Protein AF-A0A831TPP4-F1 (afdb_monomer)

Radius of gyration: 14.37 Å; Cα contacts (8 Å, |Δi|>4): 292; chains: 1; bounding box: 35×34×33 Å

Mean predicted aligned error: 4.49 Å

Secondary structure (DSSP, 8-state):
-THHHH-EEEESHHHH-S--SEEEEEEE-TTSEEEEEEEESS-EEEEEEEEEE-TT-EEEEEEEEEEESSS--EE---EEEEEEEEEEEEE-TTS-EEEEEEESS-SBTTB-EEEEEES---TTHHHHHHHHTT-

Nearest PDB structures (foldseek):
  7wb4-assembly1_e  TM=3.065E-01  e=1.043E+00  Xenopus laevis
  7wb4-assembly1_E  TM=3.999E-01  e=2.190E+00  Xenopus laevis
  7fik-assembly1_e  TM=3.510E-01  e=2.190E+00  Xenopus laevis
  7fik-assembly1_E  TM=3.501E-01  e=6.666E+00  Xenopus laevis

Structure (mmCIF, N/CA/C/O backbone):
data_AF-A0A831TPP4-F1
#
_entry.id   AF-A0A831TPP4-F1
#
loop_
_atom_site.group_PDB
_atom_site.id
_atom_site.type_symbol
_atom_site.label_atom_id
_atom_site.label_alt_id
_atom_site.label_comp_id
_atom_site.label_asym_id
_atom_site.label_entity_id
_atom_site.label_seq_id
_atom_site.pdbx_PDB_ins_code
_atom_site.Cartn_x
_atom_site.Cartn_y
_atom_site.Cartn_z
_atom_site.occupancy
_atom_site.B_iso_or_equiv
_atom_site.auth_seq_id
_atom_site.auth_comp_id
_atom_site.auth_asym_id
_atom_site.auth_atom_id
_atom_site.pdbx_PDB_model_num
ATOM 1 N N . MET A 1 1 ? -17.725 2.042 6.522 1.00 57.47 1 MET A N 1
ATOM 2 C CA . MET A 1 1 ? -16.907 0.817 6.397 1.00 57.47 1 MET A CA 1
ATOM 3 C C . MET A 1 1 ? -15.482 1.235 6.093 1.00 57.47 1 MET A C 1
ATOM 5 O O . MET A 1 1 ? -15.310 2.136 5.280 1.00 57.47 1 MET A O 1
ATOM 9 N N . ILE A 1 2 ? -14.492 0.663 6.780 1.00 64.88 2 ILE A N 1
ATOM 10 C CA . ILE A 1 2 ? -13.085 1.080 6.672 1.00 64.88 2 ILE A CA 1
ATOM 11 C C . ILE A 1 2 ? -12.491 0.825 5.275 1.00 64.88 2 ILE A C 1
ATOM 13 O O . ILE A 1 2 ? -11.588 1.551 4.881 1.00 64.88 2 ILE A O 1
ATOM 17 N N . ASN A 1 3 ? -13.083 -0.082 4.481 1.00 62.31 3 ASN A N 1
ATOM 18 C CA . ASN A 1 3 ? -12.716 -0.317 3.075 1.00 62.31 3 ASN A CA 1
ATOM 19 C C . ASN A 1 3 ? -12.633 0.975 2.253 1.00 62.31 3 ASN A C 1
ATOM 21 O O . ASN A 1 3 ? -11.605 1.240 1.640 1.00 62.31 3 ASN A O 1
ATOM 25 N N . ASN A 1 4 ? -13.655 1.835 2.320 1.00 68.81 4 ASN A N 1
ATOM 26 C CA . ASN A 1 4 ? -13.666 3.093 1.560 1.00 68.81 4 ASN A CA 1
ATOM 27 C C . ASN A 1 4 ? -12.608 4.092 2.054 1.00 68.81 4 ASN A C 1
ATOM 29 O O . ASN A 1 4 ? -12.282 5.042 1.353 1.00 68.81 4 ASN A O 1
ATOM 33 N N . LYS A 1 5 ? -12.103 3.903 3.279 1.00 83.94 5 LYS A N 1
ATOM 34 C CA . LYS A 1 5 ? -11.027 4.712 3.852 1.00 83.94 5 LYS A CA 1
ATOM 35 C C . LYS A 1 5 ? -9.648 4.126 3.594 1.00 83.94 5 LYS A C 1
ATOM 37 O O . LYS A 1 5 ? -8.687 4.807 3.915 1.00 83.94 5 LYS A O 1
ATOM 42 N N . LEU A 1 6 ? -9.518 2.908 3.074 1.00 91.06 6 LEU A N 1
ATOM 43 C CA . LEU A 1 6 ? -8.209 2.334 2.763 1.00 91.06 6 LEU A CA 1
ATOM 44 C C . LEU A 1 6 ? -7.773 2.661 1.333 1.00 91.06 6 LEU A C 1
ATOM 46 O O . LEU A 1 6 ? -6.582 2.814 1.088 1.00 91.06 6 LEU A O 1
ATOM 50 N N . LYS A 1 7 ? -8.723 2.845 0.409 1.00 94.62 7 LYS A N 1
ATOM 51 C CA . LYS A 1 7 ? -8.439 3.283 -0.960 1.00 94.62 7 LYS A CA 1
ATOM 52 C C . LYS A 1 7 ? -7.591 4.559 -0.982 1.00 94.62 7 LYS A C 1
ATOM 54 O O . LYS A 1 7 ? -7.907 5.541 -0.298 1.00 94.62 7 LYS A O 1
ATOM 59 N N . GLY A 1 8 ? -6.546 4.538 -1.800 1.00 95.75 8 GLY A N 1
ATOM 60 C CA . GLY A 1 8 ? -5.666 5.677 -2.016 1.00 95.75 8 GLY A CA 1
ATOM 61 C C . GLY A 1 8 ? -4.216 5.273 -2.243 1.00 95.75 8 GLY A C 1
ATOM 62 O O . GLY A 1 8 ? -3.875 4.088 -2.236 1.00 95.75 8 GLY A O 1
ATOM 63 N N . ILE A 1 9 ? -3.384 6.293 -2.432 1.00 95.88 9 ILE A N 1
ATOM 64 C CA . ILE A 1 9 ? -1.926 6.211 -2.402 1.00 95.88 9 ILE A CA 1
ATOM 65 C C . ILE A 1 9 ? -1.476 6.658 -1.015 1.00 95.88 9 ILE A C 1
ATOM 67 O O . ILE A 1 9 ? -1.811 7.760 -0.569 1.00 95.88 9 ILE A O 1
ATOM 71 N N . TRP A 1 10 ? -0.730 5.792 -0.343 1.00 95.00 10 TRP A N 1
ATOM 72 C CA . TRP A 1 10 ? -0.176 6.032 0.979 1.00 95.00 10 TRP A CA 1
ATOM 73 C C . TRP A 1 10 ? 1.342 6.078 0.893 1.00 95.00 10 TRP A C 1
ATOM 75 O O . TRP A 1 10 ? 1.961 5.116 0.447 1.00 95.00 10 TRP A O 1
ATOM 85 N N . SER A 1 11 ? 1.932 7.181 1.329 1.00 92.19 11 SER A N 1
ATOM 86 C CA . SER A 1 11 ? 3.346 7.483 1.153 1.00 92.19 11 SER A CA 1
ATOM 87 C C . SER A 1 11 ? 4.060 7.623 2.491 1.00 92.19 11 SER A C 1
ATOM 89 O O . SER A 1 11 ? 3.545 8.212 3.449 1.00 92.19 11 SER A O 1
ATOM 91 N N . VAL A 1 12 ? 5.273 7.082 2.555 1.00 88.94 12 VAL A N 1
ATOM 92 C CA . VAL A 1 12 ? 6.191 7.302 3.678 1.00 88.94 12 VAL A CA 1
ATOM 93 C C . VAL A 1 12 ? 6.741 8.726 3.665 1.00 88.94 12 VAL A C 1
ATOM 95 O O . VAL A 1 12 ? 6.872 9.340 4.725 1.00 88.94 12 VAL A O 1
ATOM 98 N N . ASP A 1 13 ? 6.972 9.310 2.491 1.00 86.25 13 ASP A N 1
ATOM 99 C CA . ASP A 1 13 ? 7.511 10.668 2.379 1.00 86.25 13 ASP A CA 1
ATOM 100 C C . ASP A 1 13 ? 6.535 11.726 2.882 1.00 86.25 13 ASP A C 1
ATOM 102 O O . ASP A 1 13 ? 6.951 12.702 3.508 1.00 86.25 13 ASP A O 1
ATOM 106 N N . CYS A 1 14 ? 5.226 11.507 2.715 1.00 83.62 14 CYS A N 1
ATOM 107 C CA . CYS A 1 14 ? 4.209 12.367 3.326 1.00 83.62 14 CYS A CA 1
ATOM 108 C C . CYS A 1 14 ? 4.355 12.440 4.858 1.00 83.62 14 CYS A C 1
ATOM 110 O O . CYS A 1 14 ? 4.014 13.454 5.470 1.00 83.62 14 CYS A O 1
ATOM 112 N N . MET A 1 15 ? 4.894 11.394 5.494 1.00 80.62 15 MET A N 1
ATOM 113 C CA . MET A 1 15 ? 5.128 11.381 6.937 1.00 80.62 15 MET A CA 1
ATOM 114 C C . MET A 1 15 ? 6.389 12.152 7.322 1.00 80.62 15 MET A C 1
ATOM 116 O O . MET A 1 15 ? 6.348 12.940 8.271 1.00 80.62 15 MET A O 1
ATOM 120 N N . TYR A 1 16 ? 7.507 11.916 6.631 1.00 75.25 16 TYR A N 1
ATOM 121 C CA . TYR A 1 16 ? 8.846 12.309 7.095 1.00 75.25 16 TYR A CA 1
ATOM 122 C C . TYR A 1 16 ? 9.490 13.461 6.309 1.00 75.25 16 TYR A C 1
ATOM 124 O O . TYR A 1 16 ? 10.500 14.006 6.757 1.00 75.25 16 TYR A O 1
ATOM 132 N N . GLY A 1 17 ? 8.863 13.904 5.217 1.00 65.12 17 GLY A N 1
ATOM 133 C CA . GLY A 1 17 ? 9.396 14.920 4.314 1.00 65.12 17 GLY A CA 1
ATOM 134 C C . GLY A 1 17 ? 10.464 14.369 3.356 1.00 65.12 17 GLY A C 1
ATOM 135 O O . GLY A 1 17 ? 10.960 13.259 3.546 1.00 65.12 17 GLY A O 1
ATOM 136 N N . PRO A 1 18 ? 10.840 15.144 2.321 1.00 60.41 18 PRO A N 1
ATOM 137 C CA . PRO A 1 18 ? 11.821 14.719 1.325 1.00 60.41 18 PRO A CA 1
ATOM 138 C C . PRO A 1 18 ? 13.194 14.494 1.971 1.00 60.41 18 PRO A C 1
ATOM 140 O O . PRO A 1 18 ? 13.724 15.381 2.645 1.00 60.41 18 PRO A O 1
ATOM 143 N N . GLY A 1 19 ? 13.784 13.318 1.750 1.00 55.41 19 GLY A N 1
ATOM 144 C CA . GLY A 1 19 ? 15.095 12.964 2.308 1.00 55.41 19 GLY A CA 1
ATOM 145 C C . GLY A 1 19 ? 15.307 11.480 2.610 1.00 55.41 19 GLY A C 1
ATOM 146 O O . GLY A 1 19 ? 16.421 11.106 2.987 1.00 55.41 19 GLY A O 1
ATOM 147 N N . ALA A 1 20 ? 14.287 10.633 2.443 1.00 55.16 20 ALA A N 1
ATOM 148 C CA . ALA A 1 20 ? 14.463 9.188 2.452 1.00 55.16 20 ALA A CA 1
ATOM 149 C C . ALA A 1 20 ? 15.275 8.741 1.219 1.00 55.16 20 ALA A C 1
ATOM 151 O O . ALA A 1 20 ? 15.235 9.357 0.157 1.00 55.16 20 ALA A O 1
ATOM 152 N N . GLN A 1 21 ? 16.079 7.683 1.363 1.00 59.81 21 GLN A N 1
ATOM 153 C CA . GLN A 1 21 ? 16.862 7.118 0.249 1.00 59.81 21 GLN A CA 1
ATOM 154 C C . GLN A 1 21 ? 15.994 6.347 -0.761 1.00 59.81 21 GLN A C 1
ATOM 156 O O . GLN A 1 21 ? 16.505 5.876 -1.781 1.00 59.81 21 GLN A O 1
ATOM 161 N N . SER A 1 22 ? 14.713 6.184 -0.445 1.00 65.38 22 SER A N 1
ATOM 162 C CA . SER A 1 22 ? 13.743 5.399 -1.181 1.00 65.38 22 SER A CA 1
ATOM 163 C C . SER A 1 22 ? 12.355 5.982 -0.919 1.00 65.38 22 SER A C 1
ATOM 165 O O . SER A 1 22 ? 12.064 6.335 0.222 1.00 65.38 22 SER A O 1
ATOM 167 N N . ASP A 1 23 ? 11.545 6.083 -1.968 1.00 82.69 23 ASP A N 1
ATOM 168 C CA . ASP A 1 23 ? 10.141 6.465 -1.885 1.00 82.69 23 ASP A CA 1
ATOM 169 C C . ASP A 1 23 ? 9.336 5.157 -1.815 1.00 82.69 23 ASP A C 1
ATOM 171 O O . ASP A 1 23 ? 9.263 4.392 -2.790 1.00 82.69 23 ASP A O 1
ATOM 175 N N . GLU A 1 24 ? 8.766 4.857 -0.645 1.00 90.94 24 GLU A N 1
ATOM 176 C CA . GLU A 1 24 ? 7.839 3.738 -0.480 1.00 90.94 24 GLU A CA 1
ATOM 177 C C . GLU A 1 24 ? 6.388 4.207 -0.559 1.00 90.94 24 GLU A C 1
ATOM 179 O O . GLU A 1 24 ? 5.900 4.962 0.291 1.00 90.94 24 GLU A O 1
ATOM 184 N N . LEU A 1 25 ? 5.676 3.677 -1.554 1.00 94.12 25 LEU A N 1
ATOM 185 C CA . LEU A 1 25 ? 4.247 3.901 -1.738 1.00 94.12 25 LEU A CA 1
ATOM 186 C C . LEU A 1 25 ? 3.482 2.598 -1.546 1.00 94.12 25 LEU A C 1
ATOM 188 O O . LEU A 1 25 ? 3.892 1.536 -2.014 1.00 94.12 25 LEU A O 1
ATOM 192 N N . LEU A 1 26 ? 2.321 2.693 -0.913 1.00 95.69 26 LEU A N 1
ATOM 193 C CA . LEU A 1 26 ? 1.375 1.603 -0.755 1.00 95.69 26 LEU A CA 1
ATOM 194 C C . LEU A 1 26 ? 0.028 2.025 -1.341 1.00 95.69 26 LEU A C 1
ATOM 196 O O . LEU A 1 26 ? -0.573 3.003 -0.901 1.00 95.69 26 LEU A O 1
ATOM 200 N N . ILE A 1 27 ? -0.434 1.301 -2.357 1.00 96.88 27 ILE A N 1
ATOM 201 C CA . ILE A 1 27 ? -1.614 1.668 -3.135 1.00 96.88 27 ILE A CA 1
ATOM 202 C C . ILE A 1 27 ? -2.705 0.618 -2.944 1.00 96.88 27 ILE A C 1
ATOM 204 O O . ILE A 1 27 ? -2.468 -0.576 -3.135 1.00 96.88 27 ILE A O 1
ATOM 208 N N . PHE A 1 28 ? -3.916 1.075 -2.626 1.00 95.94 28 PHE A N 1
ATOM 209 C CA . PHE A 1 28 ? -5.113 0.242 -2.506 1.00 95.94 28 PHE A CA 1
ATOM 210 C C . PHE A 1 28 ? -6.215 0.728 -3.453 1.00 95.94 28 PHE A C 1
ATOM 212 O O . PHE A 1 28 ? -6.571 1.909 -3.454 1.00 95.94 28 PHE A O 1
ATOM 219 N N . LEU A 1 29 ? -6.795 -0.198 -4.221 1.00 94.94 29 LEU A N 1
ATOM 220 C CA . LEU A 1 29 ? -7.976 0.023 -5.058 1.00 94.94 29 LEU A CA 1
ATOM 221 C C . LEU A 1 29 ? -9.224 -0.612 -4.440 1.00 94.94 29 LEU A C 1
ATOM 223 O O . LEU A 1 29 ? -9.146 -1.670 -3.822 1.00 94.94 29 LEU A O 1
ATOM 227 N N . ASP A 1 30 ? -10.394 -0.030 -4.709 1.00 92.12 30 ASP A N 1
ATOM 228 C CA . ASP A 1 30 ? -11.690 -0.482 -4.168 1.00 92.12 30 ASP A CA 1
ATOM 229 C C . ASP A 1 30 ? -12.064 -1.930 -4.531 1.00 92.12 30 ASP A C 1
ATOM 231 O O . ASP A 1 30 ? -12.898 -2.545 -3.871 1.00 92.12 30 ASP A O 1
ATOM 235 N N . ASN A 1 31 ? -11.458 -2.488 -5.580 1.00 91.81 31 ASN A N 1
ATOM 236 C CA . ASN A 1 31 ? -11.718 -3.851 -6.044 1.00 91.81 31 ASN A CA 1
ATOM 237 C C . ASN A 1 31 ? -10.915 -4.930 -5.288 1.00 91.81 31 ASN A C 1
ATOM 239 O O . ASN A 1 31 ? -10.948 -6.090 -5.693 1.00 91.81 31 ASN A O 1
ATOM 243 N N . GLY A 1 32 ? -10.182 -4.566 -4.230 1.00 94.12 32 GLY A N 1
ATOM 244 C CA . GLY A 1 32 ? -9.347 -5.500 -3.471 1.00 94.12 32 GLY A CA 1
ATOM 245 C C . GLY A 1 32 ? -7.985 -5.775 -4.110 1.00 94.12 32 GLY A C 1
ATOM 246 O O . GLY A 1 32 ? -7.252 -6.636 -3.634 1.00 94.12 32 GLY A O 1
ATOM 247 N N . PHE A 1 33 ? -7.612 -5.058 -5.172 1.00 96.00 33 PHE A N 1
ATOM 248 C CA . PHE A 1 33 ? -6.258 -5.080 -5.722 1.00 96.00 33 PHE A CA 1
ATOM 249 C C . PHE A 1 33 ? -5.422 -3.932 -5.151 1.00 96.00 33 PHE A C 1
ATOM 251 O O . PHE A 1 33 ? -5.941 -2.866 -4.812 1.00 96.00 33 PHE A O 1
ATOM 258 N N . GLY A 1 34 ? -4.116 -4.139 -5.054 1.00 96.88 34 GLY A N 1
ATOM 259 C CA . GLY A 1 34 ? -3.172 -3.108 -4.652 1.00 96.88 34 GLY A CA 1
ATOM 260 C C . GLY A 1 34 ? -1.740 -3.476 -5.006 1.00 96.88 34 GLY A C 1
ATOM 261 O O . GLY A 1 34 ? -1.459 -4.565 -5.521 1.00 96.88 34 GLY A O 1
ATOM 262 N N . TRP A 1 35 ? -0.825 -2.547 -4.767 1.00 97.44 35 TRP A N 1
ATOM 263 C CA . TRP A 1 35 ? 0.601 -2.795 -4.938 1.00 97.44 35 TRP A CA 1
ATOM 264 C C . TRP A 1 35 ? 1.447 -1.888 -4.051 1.00 97.44 35 TRP A C 1
ATOM 266 O O . TRP A 1 35 ? 0.984 -0.879 -3.524 1.00 97.44 35 TRP A O 1
ATOM 276 N N . ILE A 1 36 ? 2.698 -2.296 -3.880 1.00 96.06 36 ILE A N 1
ATOM 277 C CA . ILE A 1 36 ? 3.752 -1.546 -3.210 1.00 96.06 36 ILE A CA 1
ATOM 278 C C . ILE A 1 36 ? 4.713 -1.055 -4.279 1.00 96.06 36 ILE A C 1
ATOM 280 O O . ILE A 1 36 ? 5.135 -1.854 -5.119 1.00 96.06 36 ILE A O 1
ATOM 284 N N . GLU A 1 37 ? 5.078 0.219 -4.239 1.00 94.75 37 GLU A N 1
ATOM 285 C CA . GLU A 1 37 ? 6.196 0.750 -5.012 1.00 94.75 37 GLU A CA 1
ATOM 286 C C . GLU A 1 37 ? 7.380 0.994 -4.091 1.00 94.75 37 GLU A C 1
ATOM 288 O O . GLU A 1 37 ? 7.237 1.568 -3.016 1.00 94.75 37 GLU A O 1
ATOM 293 N N . MET A 1 38 ? 8.545 0.541 -4.537 1.00 92.25 38 MET A N 1
ATOM 294 C CA . MET A 1 38 ? 9.837 0.859 -3.945 1.00 92.25 38 MET A CA 1
ATOM 295 C C . MET A 1 38 ? 10.668 1.525 -5.020 1.00 92.25 38 MET A C 1
ATOM 297 O O . MET A 1 38 ? 11.017 0.875 -6.016 1.00 92.25 38 MET A O 1
ATOM 301 N N . ILE A 1 39 ? 10.962 2.802 -4.830 1.00 89.12 39 ILE A N 1
ATOM 302 C CA . ILE A 1 39 ? 11.690 3.609 -5.800 1.00 89.12 39 ILE A CA 1
ATOM 303 C C . ILE A 1 39 ? 12.931 4.139 -5.107 1.00 89.12 39 ILE A C 1
ATOM 305 O O . ILE A 1 39 ? 12.831 4.828 -4.109 1.00 89.12 39 ILE A O 1
ATOM 309 N N . ASN A 1 40 ? 14.109 3.847 -5.637 1.00 85.38 40 ASN A N 1
ATOM 310 C CA . ASN A 1 40 ? 15.353 4.453 -5.181 1.00 85.38 40 ASN A CA 1
ATOM 311 C C . ASN A 1 40 ? 16.169 4.926 -6.391 1.00 85.38 40 ASN A C 1
ATOM 313 O O . ASN A 1 40 ? 15.700 4.890 -7.530 1.00 85.38 40 ASN A O 1
ATOM 317 N N . TRP A 1 41 ? 17.394 5.396 -6.155 1.00 80.06 41 TRP A N 1
ATOM 318 C CA . TRP A 1 41 ? 18.264 5.932 -7.202 1.00 80.06 41 TRP A CA 1
ATOM 319 C C . TRP A 1 41 ? 18.605 4.865 -8.252 1.00 80.06 41 TRP A C 1
ATOM 321 O O . TRP A 1 41 ? 19.556 4.100 -8.110 1.00 80.06 41 TRP A O 1
ATOM 331 N N . GLY A 1 42 ? 17.819 4.840 -9.327 1.00 82.12 42 GLY A N 1
ATOM 332 C CA . GLY A 1 42 ? 17.968 3.929 -10.456 1.00 82.12 42 GLY A CA 1
ATOM 333 C C . GLY A 1 42 ? 17.159 2.636 -10.346 1.00 82.12 42 GLY A C 1
ATOM 334 O O . GLY A 1 42 ? 16.881 2.046 -11.384 1.00 82.12 42 GLY A O 1
ATOM 335 N N . SER A 1 43 ? 16.720 2.199 -9.159 1.00 87.50 43 SER A N 1
ATOM 336 C CA . SER A 1 43 ? 15.883 0.995 -9.026 1.00 87.50 43 SER A CA 1
ATOM 337 C C . SER A 1 43 ? 14.427 1.336 -8.798 1.00 87.50 43 SER A C 1
ATOM 339 O O . SER A 1 43 ? 14.081 2.148 -7.946 1.00 87.50 43 SER A O 1
ATOM 341 N N . MET A 1 44 ? 13.568 0.599 -9.490 1.00 92.62 44 MET A N 1
ATOM 342 C C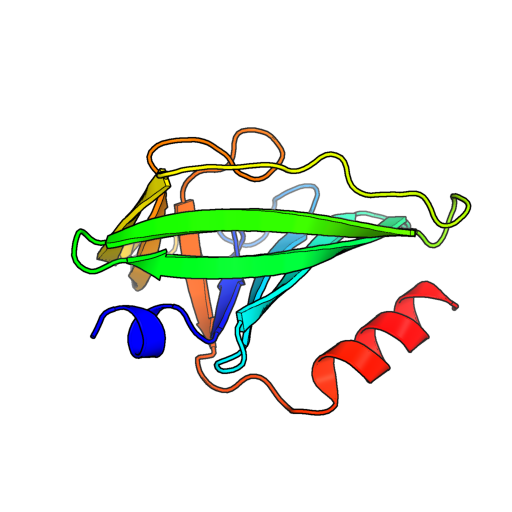A . MET A 1 44 ? 12.142 0.569 -9.220 1.00 92.62 44 MET A CA 1
ATOM 343 C C . MET A 1 44 ? 11.690 -0.879 -9.088 1.00 92.62 44 MET A C 1
ATOM 345 O O . MET A 1 44 ? 12.062 -1.745 -9.888 1.00 92.62 44 MET A O 1
ATOM 349 N N . SER A 1 45 ? 10.863 -1.153 -8.085 1.00 94.38 45 SER A N 1
ATOM 350 C CA . SER A 1 45 ? 10.127 -2.409 -8.015 1.00 94.38 45 SER A CA 1
ATOM 351 C C . SER A 1 45 ? 8.677 -2.197 -7.612 1.00 94.38 45 SER A C 1
ATOM 353 O O . SER A 1 45 ? 8.357 -1.291 -6.846 1.00 94.38 45 SER A O 1
ATOM 355 N N . ILE A 1 46 ? 7.809 -3.036 -8.176 1.00 96.56 46 ILE A N 1
ATOM 356 C CA . ILE A 1 46 ? 6.368 -3.043 -7.934 1.00 96.56 46 ILE A CA 1
ATOM 357 C C . ILE A 1 46 ? 5.983 -4.430 -7.427 1.00 96.56 46 ILE A C 1
ATOM 359 O O . ILE A 1 46 ? 6.111 -5.417 -8.156 1.00 96.56 46 ILE A O 1
ATOM 363 N N . GLU A 1 47 ? 5.490 -4.518 -6.196 1.00 96.94 47 GLU A N 1
ATOM 364 C CA . GLU A 1 47 ? 4.986 -5.754 -5.598 1.00 96.94 47 GLU A CA 1
ATOM 365 C C . GLU A 1 47 ? 3.460 -5.713 -5.490 1.00 96.94 47 GLU A C 1
ATOM 367 O O . GLU A 1 47 ? 2.894 -4.976 -4.695 1.00 96.94 47 GLU A O 1
ATOM 372 N N . THR A 1 48 ? 2.787 -6.503 -6.322 1.00 97.94 48 THR A N 1
ATOM 373 C CA . THR A 1 48 ? 1.318 -6.567 -6.422 1.00 97.94 48 THR A CA 1
ATOM 374 C C . THR A 1 48 ? 0.712 -7.518 -5.398 1.00 97.94 48 THR A C 1
ATOM 376 O O . THR A 1 48 ? 1.312 -8.550 -5.077 1.00 97.94 48 THR A O 1
ATOM 379 N N . PHE A 1 49 ? -0.502 -7.218 -4.938 1.00 97.81 49 PHE A N 1
ATOM 380 C CA . PHE A 1 49 ? -1.223 -8.024 -3.959 1.00 97.81 49 PHE A CA 1
ATOM 381 C C . PHE A 1 49 ? -2.751 -7.929 -4.100 1.00 97.81 49 PHE A C 1
ATOM 383 O O . PHE A 1 49 ? -3.293 -6.993 -4.687 1.00 97.81 49 PHE A O 1
ATOM 390 N N . GLU A 1 50 ? -3.439 -8.909 -3.519 1.00 97.81 50 GLU A N 1
ATOM 391 C CA . GLU A 1 50 ? -4.865 -8.842 -3.185 1.00 97.81 50 GLU A CA 1
ATOM 392 C C . GLU A 1 50 ? -5.017 -8.476 -1.708 1.00 97.81 50 GLU A C 1
ATOM 394 O O . GLU A 1 50 ? -4.187 -8.872 -0.883 1.00 97.81 50 GLU A O 1
ATOM 399 N N . TRP A 1 51 ? -6.075 -7.749 -1.365 1.00 96.44 51 TRP A N 1
ATOM 400 C CA . TRP A 1 51 ? -6.350 -7.337 0.000 1.00 96.44 51 TRP A CA 1
ATOM 401 C C . TRP A 1 51 ? -7.834 -7.390 0.349 1.00 96.44 51 TRP A C 1
ATOM 403 O O . TRP A 1 51 ? -8.713 -7.215 -0.495 1.00 96.44 51 TRP A O 1
ATOM 413 N N . THR A 1 52 ? -8.102 -7.595 1.634 1.00 95.88 52 THR A N 1
ATOM 414 C CA . THR A 1 52 ? -9.437 -7.500 2.229 1.00 95.88 52 THR A CA 1
ATOM 415 C C . THR A 1 52 ? -9.323 -6.924 3.630 1.00 95.88 52 THR A C 1
ATOM 417 O O . THR A 1 52 ? -8.355 -7.224 4.327 1.00 95.88 52 THR A O 1
ATOM 420 N N . VAL A 1 53 ? -10.323 -6.162 4.070 1.00 94.12 53 VAL A N 1
ATOM 421 C CA . VAL A 1 53 ? -10.470 -5.795 5.482 1.00 94.12 53 VAL A CA 1
ATOM 422 C C . VAL A 1 53 ? -11.790 -6.335 6.004 1.00 94.12 53 VAL A C 1
ATOM 424 O O . VAL A 1 53 ? -12.824 -6.248 5.333 1.00 94.12 53 VAL A O 1
ATOM 427 N N . ASP A 1 54 ? -11.741 -6.923 7.190 1.00 91.00 54 ASP A N 1
ATOM 428 C CA . ASP A 1 54 ? -12.901 -7.506 7.842 1.00 91.00 54 ASP A CA 1
ATOM 429 C C . ASP A 1 54 ? -13.709 -6.463 8.655 1.00 91.00 54 ASP A C 1
ATOM 431 O O . ASP A 1 54 ? -13.477 -5.250 8.607 1.00 91.00 54 ASP A O 1
ATOM 435 N N . GLN A 1 55 ? -14.703 -6.926 9.419 1.00 86.75 55 GLN A N 1
ATOM 436 C CA . GLN A 1 55 ? -15.531 -6.047 10.255 1.00 86.75 55 GLN A CA 1
ATOM 437 C C . GLN A 1 55 ? -14.800 -5.500 11.491 1.00 86.75 55 GLN A C 1
ATOM 439 O O . GLN A 1 55 ? -15.251 -4.508 12.067 1.00 86.75 55 GLN A O 1
ATOM 444 N N . LYS A 1 56 ? -13.689 -6.120 11.895 1.00 88.31 56 LYS A N 1
ATOM 445 C CA . LYS A 1 56 ? -12.854 -5.715 13.029 1.00 88.31 56 LYS A CA 1
ATOM 446 C C . LYS A 1 56 ? -11.719 -4.777 12.630 1.00 88.31 56 LYS A C 1
ATOM 448 O O . LYS A 1 56 ? -10.969 -4.354 13.500 1.00 88.31 56 LYS A O 1
ATOM 453 N N . SER A 1 57 ? -11.649 -4.366 11.362 1.00 89.75 57 SER A N 1
ATOM 454 C CA . SER A 1 57 ? -10.530 -3.580 10.824 1.00 89.75 57 SER A CA 1
ATOM 455 C C . SER A 1 57 ? -9.218 -4.370 10.793 1.00 89.75 57 SER A C 1
ATOM 457 O O . SER A 1 57 ? -8.140 -3.807 10.963 1.00 89.75 57 SER A O 1
ATOM 459 N N . GLU A 1 58 ? -9.317 -5.675 10.555 1.00 94.00 58 GLU A N 1
ATOM 460 C CA . GLU A 1 58 ? -8.186 -6.571 10.356 1.00 94.00 58 GLU A CA 1
ATOM 461 C C . GLU A 1 58 ? -7.935 -6.728 8.845 1.00 94.00 58 GLU A C 1
ATOM 463 O O . GLU A 1 58 ? -8.797 -7.167 8.079 1.00 94.00 58 GLU A O 1
ATOM 468 N N . LEU A 1 59 ? -6.756 -6.293 8.400 1.00 95.50 59 LEU A N 1
ATOM 469 C CA . LEU A 1 59 ? -6.292 -6.303 7.019 1.00 95.50 59 LEU A CA 1
ATOM 470 C C . LEU A 1 59 ? -5.577 -7.620 6.706 1.00 95.50 59 LEU A C 1
ATOM 472 O O . LEU A 1 59 ? -4.602 -7.997 7.355 1.00 95.50 59 LEU A O 1
ATOM 476 N N . THR A 1 60 ? -6.018 -8.282 5.643 1.00 96.25 60 THR A N 1
ATOM 477 C CA . THR A 1 60 ? -5.306 -9.404 5.026 1.00 96.25 60 THR A CA 1
ATOM 478 C C . THR A 1 60 ? -4.719 -8.949 3.696 1.00 96.25 60 THR A C 1
ATOM 480 O O . THR A 1 60 ? -5.425 -8.343 2.892 1.00 96.25 60 THR A O 1
ATOM 483 N N . ILE A 1 61 ? -3.441 -9.254 3.455 1.00 96.94 61 ILE A N 1
ATOM 484 C CA . ILE A 1 61 ? -2.730 -8.998 2.196 1.00 96.94 61 ILE A CA 1
ATOM 485 C C . ILE A 1 61 ? -2.097 -10.294 1.709 1.00 96.94 61 ILE A C 1
ATOM 487 O O . ILE A 1 61 ? -1.306 -10.926 2.413 1.00 96.94 61 ILE A O 1
ATOM 491 N N . LYS A 1 62 ? -2.376 -10.639 0.455 1.00 97.94 62 LYS A N 1
ATOM 492 C CA . LYS A 1 62 ? -1.778 -11.777 -0.232 1.00 97.94 62 LYS A CA 1
ATOM 493 C C . LYS A 1 62 ? -1.021 -11.309 -1.463 1.00 97.94 62 LYS A C 1
ATOM 495 O O . LYS A 1 62 ? -1.602 -10.864 -2.449 1.00 97.94 62 LYS A O 1
ATOM 500 N N . GLY A 1 63 ? 0.288 -11.474 -1.416 1.00 97.50 63 GLY A N 1
ATOM 501 C CA . GLY A 1 63 ? 1.184 -11.147 -2.505 1.00 97.50 63 GLY A CA 1
ATOM 502 C C . GLY A 1 63 ? 0.963 -11.994 -3.759 1.00 97.50 63 GLY A C 1
ATOM 503 O O . GLY A 1 63 ? 0.753 -13.209 -3.693 1.00 97.50 63 GLY A O 1
ATOM 504 N N . LEU A 1 64 ? 1.076 -11.354 -4.923 1.00 97.88 64 LEU A N 1
ATOM 505 C CA . LEU A 1 64 ? 0.953 -11.992 -6.232 1.00 97.88 64 LEU A CA 1
ATOM 506 C C . LEU A 1 64 ? 2.304 -12.062 -6.955 1.00 97.88 64 LEU A C 1
ATOM 508 O O . LEU A 1 64 ? 2.882 -13.142 -7.120 1.00 97.88 64 LEU A O 1
ATOM 512 N N . LYS A 1 65 ? 2.827 -10.913 -7.394 1.00 97.88 65 LYS A N 1
ATOM 513 C CA . LYS A 1 65 ? 4.032 -10.810 -8.233 1.00 97.88 65 LYS A CA 1
ATOM 514 C C . LYS A 1 65 ? 4.863 -9.590 -7.874 1.00 97.88 65 LYS A C 1
ATOM 516 O O . LYS A 1 65 ? 4.306 -8.556 -7.523 1.00 97.88 65 LYS A O 1
ATOM 521 N N . ILE A 1 66 ? 6.171 -9.716 -8.061 1.00 96.94 66 ILE A N 1
ATOM 522 C CA . ILE A 1 66 ? 7.148 -8.633 -7.968 1.00 96.94 66 ILE A CA 1
ATOM 523 C C . ILE A 1 66 ? 7.708 -8.378 -9.366 1.00 96.94 66 ILE A C 1
ATOM 525 O O . ILE A 1 66 ? 8.212 -9.302 -10.015 1.00 96.94 66 ILE A O 1
ATOM 529 N N . PHE A 1 67 ? 7.631 -7.127 -9.802 1.00 96.69 67 PHE A N 1
ATOM 530 C CA . PHE A 1 67 ? 8.270 -6.595 -10.998 1.00 96.69 67 PHE A CA 1
ATOM 531 C C . PHE A 1 67 ? 9.440 -5.707 -10.578 1.00 96.69 67 PHE A C 1
ATOM 533 O O . PHE A 1 67 ? 9.355 -5.021 -9.565 1.00 96.69 67 PHE A O 1
ATOM 540 N N . SER A 1 68 ? 10.526 -5.718 -11.343 1.00 95.00 68 SER A N 1
ATOM 541 C CA . SER A 1 68 ? 11.691 -4.861 -11.124 1.00 95.00 68 SER A CA 1
ATOM 542 C C . SER A 1 68 ? 12.308 -4.502 -12.470 1.00 95.00 68 SER A C 1
ATOM 544 O O . SER A 1 68 ? 12.219 -5.290 -13.412 1.00 95.00 68 SER A O 1
ATOM 546 N N . ASN A 1 69 ? 12.934 -3.331 -12.551 1.00 93.69 69 ASN A N 1
ATOM 547 C CA . ASN A 1 69 ? 13.707 -2.916 -13.720 1.00 93.69 69 ASN A CA 1
ATOM 548 C C . ASN A 1 69 ? 15.092 -3.596 -13.816 1.00 93.69 69 ASN A C 1
ATOM 550 O O . ASN A 1 69 ? 15.719 -3.554 -14.871 1.00 93.69 69 ASN A O 1
ATOM 554 N N . TYR A 1 70 ? 15.556 -4.270 -12.757 1.00 88.12 70 TYR A N 1
ATOM 555 C CA . TYR A 1 70 ? 16.846 -4.977 -12.736 1.00 88.12 70 TYR A CA 1
ATOM 556 C C . TYR A 1 70 ? 16.729 -6.495 -12.604 1.00 88.12 70 TYR A C 1
ATOM 558 O O . TYR A 1 70 ? 17.626 -7.230 -13.023 1.00 88.12 70 TYR A O 1
ATOM 566 N N . GLU A 1 71 ? 15.634 -6.985 -12.026 1.00 90.75 71 GLU A N 1
ATOM 567 C CA . GLU A 1 71 ? 15.423 -8.410 -11.792 1.00 90.75 71 GLU A CA 1
ATOM 568 C C . GLU A 1 71 ? 14.282 -8.981 -12.635 1.00 90.75 71 GLU A C 1
ATOM 570 O O . GLU A 1 71 ? 13.328 -8.302 -13.013 1.00 90.75 71 GLU A O 1
ATOM 575 N N . ARG A 1 72 ? 14.339 -10.294 -12.886 1.00 93.06 72 ARG A N 1
ATOM 576 C CA . ARG A 1 72 ? 13.222 -11.011 -13.509 1.00 93.06 72 ARG A CA 1
ATOM 577 C C . ARG A 1 72 ? 12.000 -10.993 -12.595 1.00 93.06 72 ARG A C 1
ATOM 579 O O . ARG A 1 72 ? 12.120 -11.119 -11.377 1.00 93.06 72 ARG A O 1
ATOM 586 N N . THR A 1 73 ? 10.815 -10.958 -13.205 1.00 96.38 73 THR A N 1
ATOM 587 C CA . THR A 1 73 ? 9.549 -11.102 -12.484 1.00 96.38 73 THR A CA 1
ATOM 588 C C . THR A 1 73 ? 9.550 -12.366 -11.630 1.00 96.38 73 THR A C 1
ATOM 590 O O . THR A 1 73 ? 9.843 -13.462 -12.114 1.00 96.38 73 THR A O 1
ATOM 593 N N . ARG A 1 74 ? 9.172 -12.217 -10.361 1.00 96.94 74 ARG A N 1
ATOM 594 C CA . ARG A 1 74 ? 9.118 -13.312 -9.388 1.00 96.94 74 ARG A CA 1
ATOM 595 C C . ARG A 1 74 ? 7.792 -13.313 -8.638 1.00 96.94 74 ARG A C 1
ATOM 597 O O . ARG A 1 74 ? 7.052 -12.333 -8.652 1.00 96.94 74 ARG A O 1
ATOM 604 N N . LYS A 1 75 ? 7.475 -14.433 -7.990 1.00 97.25 75 LYS A N 1
ATOM 605 C CA . LYS A 1 75 ? 6.299 -14.532 -7.121 1.00 97.25 75 LYS A CA 1
ATOM 606 C C . LYS A 1 75 ? 6.544 -13.731 -5.841 1.00 97.25 75 LYS A C 1
ATOM 608 O O . LYS A 1 75 ? 7.624 -13.838 -5.258 1.00 97.25 75 LYS A O 1
ATOM 613 N N . SER A 1 76 ? 5.544 -12.965 -5.414 1.00 96.31 76 SER A N 1
ATOM 614 C CA . SER A 1 76 ? 5.579 -12.301 -4.110 1.00 96.31 76 SER A CA 1
ATOM 615 C C . SER A 1 76 ? 5.515 -13.332 -2.979 1.00 96.31 76 SER A C 1
ATOM 617 O O . SER A 1 76 ? 4.902 -14.396 -3.113 1.00 96.31 76 SER A O 1
ATOM 619 N N . LYS A 1 77 ? 6.185 -13.019 -1.869 1.00 94.69 77 LYS A N 1
ATOM 620 C CA . LYS A 1 77 ? 6.154 -13.817 -0.636 1.00 94.69 77 LYS A CA 1
ATOM 621 C C . LYS A 1 77 ? 5.330 -13.160 0.470 1.00 94.69 77 LYS A C 1
ATOM 623 O O . LYS A 1 77 ? 5.213 -13.750 1.540 1.00 94.69 77 LYS A O 1
ATOM 628 N N . ILE A 1 78 ? 4.783 -11.968 0.228 1.00 94.12 78 ILE A N 1
ATOM 629 C CA . ILE A 1 78 ? 3.955 -11.272 1.208 1.00 94.12 78 ILE A CA 1
ATOM 630 C C . ILE A 1 78 ? 2.717 -12.120 1.487 1.00 94.12 78 ILE A C 1
ATOM 632 O O . ILE A 1 78 ? 1.995 -12.528 0.577 1.00 94.12 78 ILE A O 1
ATOM 636 N N . ASN A 1 79 ? 2.493 -12.388 2.764 1.00 95.00 79 ASN A N 1
ATOM 637 C CA . ASN A 1 79 ? 1.292 -13.030 3.259 1.00 95.00 79 ASN A CA 1
ATOM 638 C C . ASN A 1 79 ? 1.050 -12.526 4.678 1.00 95.00 79 ASN A C 1
ATOM 640 O O . ASN A 1 79 ? 1.666 -13.009 5.628 1.00 95.00 79 ASN A O 1
ATOM 644 N N . LEU A 1 80 ? 0.199 -11.515 4.792 1.00 94.38 80 LEU A N 1
ATOM 645 C CA . LEU A 1 80 ? -0.154 -10.876 6.050 1.00 94.38 80 LEU A CA 1
ATOM 646 C C . LEU A 1 80 ? -1.609 -11.200 6.337 1.00 94.38 80 LEU A C 1
ATOM 648 O O . LEU A 1 80 ? -2.460 -11.037 5.466 1.00 94.38 80 LEU A O 1
ATOM 652 N N . ILE A 1 81 ? -1.868 -11.685 7.541 1.00 94.75 81 ILE A N 1
ATOM 653 C CA . ILE A 1 81 ? -3.182 -12.141 7.974 1.00 94.75 81 ILE A CA 1
ATOM 654 C C . ILE A 1 81 ? -3.516 -11.371 9.243 1.00 94.75 81 ILE A C 1
ATOM 656 O O . ILE A 1 81 ? -2.647 -11.208 10.100 1.00 94.75 81 ILE A O 1
ATOM 660 N N . ASP A 1 82 ? -4.751 -10.892 9.307 1.00 94.00 82 ASP A N 1
ATOM 661 C CA . ASP A 1 82 ? -5.348 -10.208 10.450 1.00 94.00 82 ASP A CA 1
ATOM 662 C C . ASP A 1 82 ? -4.493 -9.061 11.024 1.00 94.00 82 ASP A C 1
ATOM 664 O O . ASP A 1 82 ? -4.292 -8.925 12.231 1.00 94.00 82 ASP A O 1
ATOM 668 N N . VAL A 1 83 ? -3.956 -8.215 10.139 1.00 94.75 83 VAL A N 1
A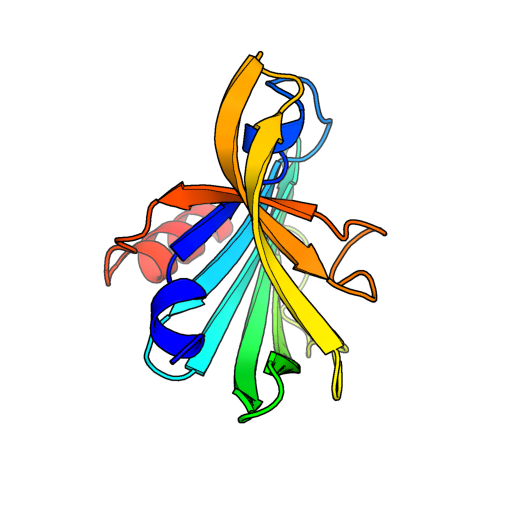TOM 669 C CA . VAL A 1 83 ? -3.188 -7.030 10.533 1.00 94.75 83 VAL A CA 1
ATOM 670 C C . VAL A 1 83 ? -4.132 -5.950 11.020 1.00 94.75 83 VAL A C 1
ATOM 672 O O . VAL A 1 83 ? -4.904 -5.405 10.238 1.00 94.75 83 VAL A O 1
ATOM 675 N N . GLU A 1 84 ? -4.043 -5.592 12.295 1.00 95.44 84 GLU A N 1
ATOM 676 C CA . GLU A 1 84 ? -4.796 -4.460 12.829 1.00 95.44 84 GLU A CA 1
ATOM 677 C C . GLU A 1 84 ? -4.452 -3.186 12.043 1.00 95.44 84 GLU A C 1
ATOM 679 O O . GLU A 1 84 ? -3.290 -2.772 11.954 1.00 95.44 84 GLU A O 1
ATOM 684 N N . LEU A 1 85 ? -5.489 -2.583 11.462 1.00 94.44 85 LEU A N 1
ATOM 685 C CA . LEU A 1 85 ? -5.427 -1.375 10.657 1.00 94.44 85 LEU A CA 1
ATOM 686 C C . LEU A 1 85 ? -6.122 -0.234 11.397 1.00 94.44 85 LEU A C 1
ATOM 688 O O . LEU A 1 85 ? -7.312 -0.295 11.711 1.00 94.44 85 LEU A O 1
ATOM 692 N N . LYS A 1 86 ? -5.400 0.872 11.572 1.00 94.88 86 LYS A N 1
ATOM 693 C CA . LYS A 1 86 ? -5.949 2.123 12.092 1.00 94.88 86 LYS A CA 1
ATOM 694 C C . LYS A 1 86 ? -5.723 3.256 11.103 1.00 94.88 86 LYS A C 1
ATOM 696 O O . LYS A 1 86 ? -4.617 3.435 10.609 1.00 94.88 86 LYS A O 1
ATOM 701 N N . ILE A 1 87 ? -6.762 4.055 10.868 1.00 94.69 87 ILE A N 1
ATOM 702 C CA . ILE A 1 87 ? -6.678 5.290 10.081 1.00 94.69 87 ILE A CA 1
ATOM 703 C C . ILE A 1 87 ? -7.137 6.451 10.957 1.00 94.69 87 ILE A C 1
ATOM 705 O O . ILE A 1 87 ? -8.277 6.463 11.433 1.00 94.69 87 ILE A O 1
ATOM 709 N N . SER A 1 88 ? -6.251 7.416 11.184 1.00 94.38 88 SER A N 1
ATOM 710 C CA . SER A 1 88 ? -6.513 8.599 12.010 1.00 94.38 88 SER A CA 1
ATOM 711 C C . SER A 1 88 ? -5.892 9.855 11.417 1.00 94.38 88 SER A C 1
ATOM 713 O O . SER A 1 88 ? -4.900 9.778 10.709 1.00 94.38 88 SER A O 1
ATOM 715 N N . ASN A 1 89 ? -6.459 11.020 11.735 1.00 94.38 89 ASN A N 1
ATOM 716 C CA . ASN A 1 89 ? -5.807 12.295 11.448 1.00 94.38 89 ASN A CA 1
ATOM 717 C C . ASN A 1 89 ? -4.690 12.531 12.470 1.00 94.38 89 ASN A C 1
ATOM 719 O O . ASN A 1 89 ? -4.959 12.547 13.674 1.00 94.38 89 ASN A O 1
ATOM 723 N N . GLU A 1 90 ? -3.462 12.722 12.001 1.00 93.19 90 GLU A N 1
ATOM 724 C CA . GLU A 1 90 ? -2.286 13.000 12.831 1.00 93.19 90 GLU A CA 1
ATOM 725 C C . GLU A 1 90 ? -1.558 14.245 12.302 1.00 93.19 90 GLU A C 1
ATOM 727 O O . GLU A 1 90 ? -1.629 14.563 11.115 1.00 93.19 90 GLU A O 1
ATOM 732 N N . ILE A 1 91 ? -0.868 14.964 13.194 1.00 88.50 91 ILE A N 1
ATOM 733 C CA . ILE A 1 91 ? 0.122 15.970 12.791 1.00 88.50 91 ILE A CA 1
ATOM 734 C C . ILE A 1 91 ? 1.428 15.219 12.533 1.00 88.50 91 ILE A C 1
ATOM 736 O O . ILE A 1 91 ? 1.939 14.560 13.442 1.00 88.50 91 ILE A O 1
ATOM 740 N N . THR A 1 92 ? 1.959 15.298 11.317 1.00 81.94 92 THR A N 1
ATOM 741 C CA . THR A 1 92 ? 3.183 14.580 10.927 1.00 81.94 92 THR A CA 1
ATOM 742 C C . THR A 1 92 ? 4.438 15.426 11.151 1.00 81.94 92 THR A C 1
ATOM 744 O O . THR A 1 92 ? 4.369 16.586 11.572 1.00 81.94 92 THR A O 1
ATOM 747 N N . SER A 1 93 ? 5.622 14.868 10.871 1.00 80.19 93 SER A N 1
ATOM 748 C CA . SER A 1 93 ? 6.893 15.610 10.958 1.00 80.19 93 SER A CA 1
ATOM 749 C C . SER A 1 93 ? 6.966 16.801 10.001 1.00 80.19 93 SER A C 1
ATOM 751 O O . SER A 1 93 ? 7.719 17.739 10.267 1.00 80.19 93 SER A O 1
ATOM 753 N N . THR A 1 94 ? 6.149 16.817 8.943 1.00 76.56 94 THR A N 1
ATOM 754 C CA . THR A 1 94 ? 5.998 17.975 8.048 1.00 76.56 94 THR A CA 1
ATOM 755 C C . THR A 1 94 ? 5.179 19.110 8.677 1.00 76.56 94 THR A C 1
ATOM 757 O O . THR A 1 94 ? 5.103 20.195 8.109 1.00 76.56 94 THR A O 1
ATOM 760 N N . LYS A 1 95 ? 4.631 18.905 9.888 1.00 82.81 95 LYS A N 1
ATOM 761 C CA . LYS A 1 95 ? 3.738 19.815 10.634 1.00 82.81 95 LYS A CA 1
ATOM 762 C C . LYS A 1 95 ? 2.373 20.032 9.981 1.00 82.81 95 LYS A C 1
ATOM 764 O O . LYS A 1 95 ? 1.646 20.944 10.375 1.00 82.81 95 LYS A O 1
ATOM 769 N N . GLU A 1 96 ? 2.006 19.179 9.036 1.00 84.75 96 GLU A N 1
ATOM 770 C CA . GLU A 1 96 ? 0.693 19.187 8.407 1.00 84.75 96 GLU A CA 1
ATOM 771 C C . GLU A 1 96 ? -0.222 18.162 9.080 1.00 84.75 96 GLU A C 1
ATOM 773 O O . GLU A 1 96 ? 0.226 17.125 9.572 1.00 84.75 96 GLU A O 1
ATOM 778 N N . MET A 1 97 ? -1.518 18.472 9.133 1.00 91.25 97 MET A N 1
ATOM 779 C CA . MET A 1 97 ? -2.533 17.506 9.542 1.00 91.25 97 MET A CA 1
ATOM 780 C C . MET A 1 97 ? -2.925 16.676 8.325 1.00 91.25 97 MET A C 1
ATOM 782 O O . MET A 1 97 ? -3.384 17.235 7.332 1.00 91.25 97 MET A O 1
ATOM 786 N N .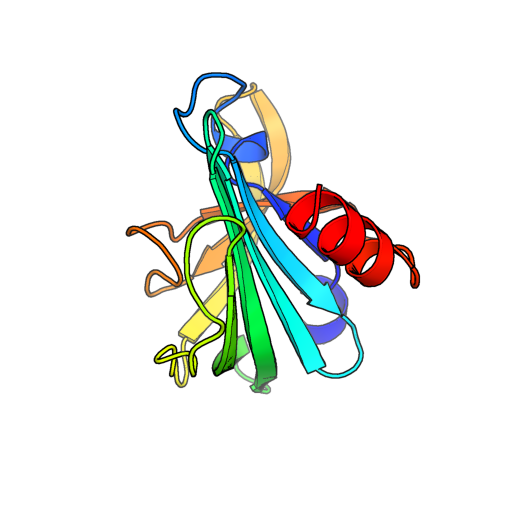 MET A 1 98 ? -2.790 15.356 8.416 1.00 92.88 98 MET 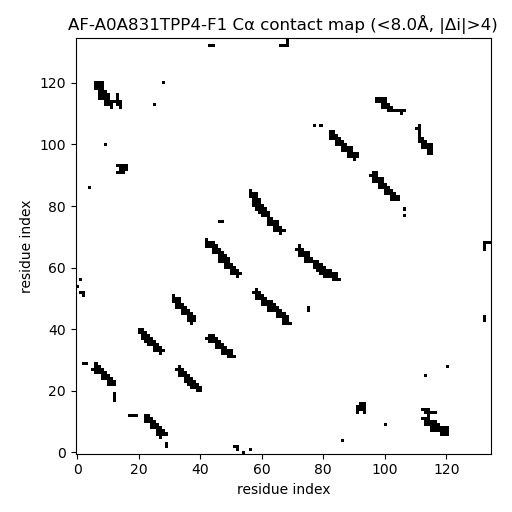A N 1
ATOM 787 C CA . MET A 1 98 ? -3.193 14.444 7.346 1.00 92.88 98 MET A CA 1
ATOM 788 C C . MET A 1 98 ? -3.738 13.131 7.896 1.00 92.88 98 MET A C 1
ATOM 790 O O . MET A 1 98 ? -3.524 12.788 9.062 1.00 92.88 98 MET A O 1
ATOM 794 N N . GLU A 1 99 ? -4.443 12.389 7.046 1.00 94.62 99 GLU A N 1
ATOM 795 C CA . GLU A 1 99 ? -4.825 11.016 7.355 1.00 94.62 99 GLU A CA 1
ATOM 796 C C . GLU A 1 99 ? -3.582 10.122 7.337 1.00 94.62 99 GLU A C 1
ATOM 798 O O . GLU A 1 99 ? -2.817 10.113 6.377 1.00 94.62 99 GLU A O 1
ATOM 803 N N . VAL A 1 100 ? -3.403 9.350 8.403 1.00 94.50 100 VAL A N 1
ATOM 804 C CA . VAL A 1 100 ? -2.297 8.417 8.587 1.00 94.50 100 VAL A CA 1
ATOM 805 C C . VAL A 1 100 ? -2.860 7.023 8.788 1.00 94.50 100 VAL A C 1
ATOM 807 O O . VAL A 1 100 ? -3.690 6.785 9.671 1.00 94.50 100 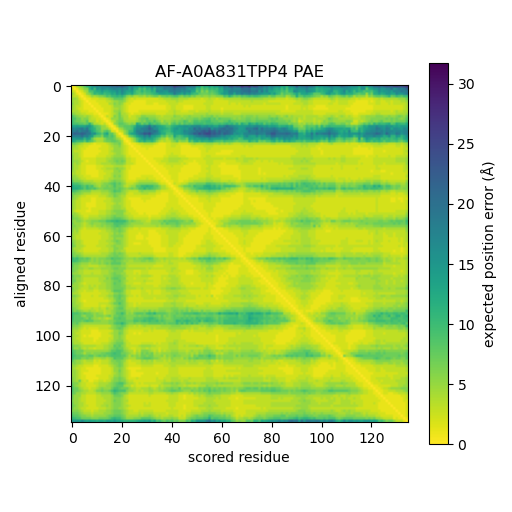VAL A O 1
ATOM 810 N N . MET A 1 101 ? -2.378 6.096 7.972 1.00 94.88 101 MET A N 1
ATOM 811 C CA . MET A 1 101 ? -2.576 4.669 8.143 1.00 94.88 101 MET A CA 1
ATOM 812 C C . MET A 1 101 ? -1.482 4.118 9.055 1.00 94.88 101 MET A C 1
ATOM 814 O O . MET A 1 101 ? -0.299 4.342 8.811 1.00 94.88 101 MET A O 1
ATOM 818 N N . THR A 1 102 ? -1.879 3.378 10.088 1.00 94.88 102 THR A N 1
ATOM 819 C CA . THR A 1 102 ? -0.992 2.647 10.997 1.00 94.88 102 THR A CA 1
ATOM 820 C C . THR A 1 102 ? -1.359 1.168 10.996 1.00 94.88 102 THR A C 1
ATOM 822 O O . THR A 1 102 ? -2.537 0.822 11.093 1.00 94.88 102 THR A O 1
ATOM 825 N N . LEU A 1 103 ? -0.345 0.313 10.922 1.00 95.12 103 LEU A N 1
ATOM 826 C CA . LEU A 1 103 ? -0.468 -1.141 10.892 1.00 95.12 103 LEU A CA 1
ATOM 827 C C . 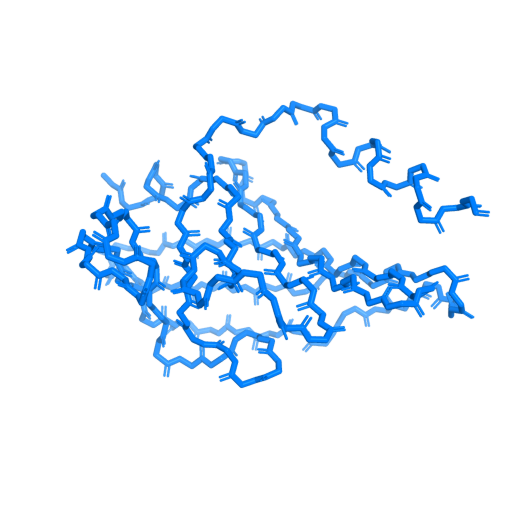LEU A 1 103 ? 0.228 -1.761 12.105 1.00 95.12 103 LEU A C 1
ATOM 829 O O . LEU A 1 103 ? 1.315 -1.320 12.482 1.00 95.12 103 LEU A O 1
ATOM 833 N N . SER A 1 104 ? -0.350 -2.810 12.693 1.00 95.19 104 SER A N 1
ATOM 834 C CA . SER A 1 104 ? 0.274 -3.501 13.836 1.00 95.19 104 SER A CA 1
ATOM 835 C C . SER A 1 104 ? 1.557 -4.256 13.484 1.00 95.19 104 SER A C 1
ATOM 837 O O . SER A 1 104 ? 2.390 -4.495 14.358 1.00 95.19 104 SER A O 1
ATOM 839 N N . GLN A 1 105 ? 1.766 -4.588 12.210 1.00 93.69 105 GLN A N 1
ATOM 840 C CA . GLN A 1 105 ? 2.986 -5.216 11.709 1.00 93.69 105 GLN A CA 1
ATOM 841 C C . GLN A 1 105 ? 3.417 -4.589 10.379 1.00 93.69 105 GLN A C 1
ATOM 843 O O . GLN A 1 105 ? 2.565 -4.116 9.622 1.00 93.69 105 GLN A O 1
ATOM 848 N N . PRO A 1 106 ? 4.729 -4.541 10.092 1.00 91.50 106 PRO A N 1
ATOM 849 C CA . PRO A 1 106 ? 5.220 -3.910 8.879 1.00 91.50 106 PRO A CA 1
ATOM 850 C C . PRO A 1 106 ? 4.844 -4.716 7.636 1.00 91.50 106 PRO A C 1
ATOM 852 O O . PRO A 1 106 ? 4.931 -5.945 7.629 1.00 91.50 106 PRO A O 1
ATOM 855 N N . ILE A 1 107 ? 4.485 -4.009 6.564 1.00 86.94 107 ILE A N 1
ATOM 856 C CA . ILE A 1 107 ? 4.285 -4.618 5.239 1.00 86.94 107 ILE A CA 1
ATOM 857 C C . ILE A 1 107 ? 5.610 -4.669 4.475 1.00 86.94 107 ILE A C 1
ATOM 859 O O . ILE A 1 107 ? 5.907 -5.651 3.798 1.00 86.94 107 ILE A O 1
ATOM 863 N N . ILE A 1 108 ? 6.416 -3.613 4.600 1.00 83.75 108 ILE A N 1
ATOM 864 C CA . ILE A 1 108 ? 7.629 -3.386 3.818 1.00 83.75 108 ILE A CA 1
ATOM 865 C C . ILE A 1 108 ? 8.711 -2.748 4.693 1.00 83.75 108 ILE A C 1
ATOM 867 O O . ILE A 1 108 ? 8.401 -1.842 5.450 1.00 83.75 108 ILE A O 1
ATOM 871 N N . LEU A 1 109 ? 9.964 -3.220 4.601 1.00 76.50 109 LEU A N 1
ATOM 872 C CA . LEU A 1 109 ? 11.176 -2.590 5.171 1.00 76.50 109 LEU A CA 1
ATOM 873 C C . LEU A 1 109 ? 11.032 -2.030 6.611 1.00 76.50 109 LEU A C 1
ATOM 875 O O . LEU A 1 109 ? 11.639 -1.022 6.955 1.00 76.50 109 LEU A O 1
ATOM 879 N N . ASN A 1 110 ? 10.258 -2.702 7.473 1.00 84.38 110 ASN A N 1
ATOM 880 C CA . ASN A 1 110 ? 9.918 -2.290 8.850 1.00 84.38 110 ASN A CA 1
ATOM 881 C C . ASN A 1 110 ? 9.025 -1.039 8.992 1.00 84.38 110 ASN A C 1
ATOM 883 O O . ASN A 1 110 ? 8.886 -0.495 10.085 1.00 84.38 110 ASN A O 1
ATOM 887 N N . ILE A 1 111 ? 8.373 -0.611 7.917 1.00 87.31 111 ILE A N 1
ATOM 888 C CA . ILE A 1 111 ? 7.473 0.538 7.878 1.00 87.31 111 ILE A CA 1
ATOM 889 C C . ILE A 1 111 ? 6.059 0.101 8.273 1.00 87.31 111 ILE A C 1
ATOM 891 O O . ILE A 1 111 ? 5.494 -0.845 7.717 1.00 87.31 111 ILE A O 1
ATOM 895 N N . GLN A 1 112 ? 5.481 0.821 9.234 1.00 92.00 112 GLN A N 1
ATOM 896 C CA . GLN A 1 112 ? 4.135 0.584 9.771 1.00 92.00 112 GLN A CA 1
ATOM 897 C C . GLN A 1 112 ? 3.195 1.780 9.611 1.00 92.00 112 GLN A C 1
ATOM 899 O O . GLN A 1 112 ? 2.000 1.643 9.871 1.00 92.00 112 GLN A O 1
ATOM 904 N N . LYS A 1 113 ? 3.721 2.949 9.230 1.00 92.06 113 LYS A N 1
ATOM 905 C CA . LYS A 1 113 ? 2.959 4.191 9.120 1.00 92.06 113 LYS A CA 1
ATOM 906 C C . LYS A 1 113 ? 3.126 4.818 7.749 1.00 92.06 113 LYS A C 1
ATOM 908 O O . LYS A 1 113 ? 4.248 4.942 7.270 1.00 92.06 113 LYS A O 1
ATOM 913 N N . PHE A 1 114 ? 2.011 5.253 7.179 1.00 93.31 114 PHE A N 1
ATOM 914 C CA . PHE A 1 114 ? 1.965 5.881 5.866 1.00 93.31 114 PHE A CA 1
ATOM 915 C C . PHE A 1 114 ? 0.978 7.048 5.892 1.00 93.31 114 PHE A C 1
ATOM 917 O O . PHE A 1 114 ? -0.129 6.910 6.418 1.00 93.31 114 PHE A O 1
ATOM 924 N N . GLY A 1 115 ? 1.374 8.184 5.330 1.00 93.31 115 GLY A N 1
ATOM 925 C CA . GLY A 1 115 ? 0.518 9.354 5.167 1.00 93.31 115 GLY A CA 1
ATOM 926 C C . GLY A 1 115 ? -0.289 9.240 3.881 1.00 93.31 115 GLY A C 1
ATOM 927 O O . GLY A 1 115 ? 0.194 8.701 2.889 1.00 93.31 115 GLY A O 1
ATOM 928 N N . LEU A 1 116 ? -1.528 9.713 3.887 1.00 94.75 116 LEU A N 1
ATOM 929 C CA . LEU A 1 116 ? -2.359 9.731 2.692 1.00 94.75 116 LEU A CA 1
ATOM 930 C C . LEU A 1 116 ? -1.873 10.815 1.724 1.00 94.75 116 LEU A C 1
ATOM 932 O O . LEU A 1 116 ? -1.958 12.001 2.034 1.00 94.75 116 LEU A O 1
ATOM 936 N N . GLU A 1 117 ? -1.442 10.407 0.534 1.00 93.00 117 GLU A N 1
ATOM 937 C CA . GLU A 1 117 ? -1.065 11.324 -0.544 1.00 93.00 117 GLU A CA 1
ATOM 938 C C . GLU A 1 117 ? -2.290 11.715 -1.382 1.00 93.00 117 GLU A C 1
ATOM 940 O O . GLU A 1 117 ? -2.559 12.892 -1.614 1.00 93.00 117 GLU A O 1
ATOM 945 N N . THR A 1 118 ? -3.083 10.726 -1.806 1.00 93.69 118 THR A N 1
ATOM 946 C CA . THR A 1 118 ? -4.338 10.957 -2.536 1.00 93.69 118 THR A CA 1
ATOM 947 C C . THR A 1 118 ? -5.329 9.815 -2.336 1.00 93.69 118 THR A C 1
ATOM 949 O O . THR A 1 118 ? -4.948 8.649 -2.231 1.00 93.69 118 THR A O 1
ATOM 952 N N . ARG A 1 119 ? -6.627 10.139 -2.306 1.00 94.19 119 ARG A N 1
ATOM 953 C CA . ARG A 1 119 ? -7.729 9.158 -2.302 1.00 94.19 119 ARG A CA 1
ATOM 954 C C . ARG A 1 119 ? -8.052 8.626 -3.691 1.00 94.19 119 ARG A C 1
ATOM 956 O O . ARG A 1 119 ? -8.433 7.464 -3.844 1.00 94.19 119 ARG A O 1
ATOM 963 N N . ASP A 1 120 ? -7.911 9.486 -4.688 1.00 92.56 120 ASP A N 1
ATOM 964 C CA . ASP A 1 120 ? -8.356 9.220 -6.044 1.00 92.56 120 ASP A CA 1
ATOM 965 C C . ASP A 1 120 ? -7.190 8.668 -6.855 1.00 92.56 120 ASP A C 1
ATOM 967 O O . ASP A 1 120 ? -6.376 9.400 -7.419 1.00 92.56 120 ASP A O 1
ATOM 971 N N . VAL A 1 121 ? -7.098 7.338 -6.872 1.00 92.12 121 VAL A N 1
ATOM 972 C CA . VAL A 1 121 ? -6.150 6.617 -7.720 1.00 92.12 121 VAL A CA 1
ATOM 973 C C . VAL A 1 121 ? -6.704 6.572 -9.143 1.00 92.12 121 VAL A C 1
ATOM 975 O O . VAL A 1 121 ? -7.776 6.017 -9.380 1.00 92.12 121 VAL A O 1
ATOM 978 N N . ASP A 1 122 ? -5.969 7.158 -10.086 1.00 90.12 122 ASP A N 1
ATOM 979 C CA . ASP A 1 122 ? -6.274 7.100 -11.518 1.00 90.12 122 ASP A CA 1
ATOM 980 C C . ASP A 1 122 ? -6.266 5.642 -12.016 1.00 90.12 122 ASP A C 1
ATOM 982 O O . ASP A 1 122 ? -5.344 4.880 -11.721 1.00 90.12 122 ASP A O 1
ATOM 986 N N . GLU A 1 123 ? -7.274 5.259 -12.803 1.00 82.38 123 GLU A N 1
ATOM 987 C CA . GLU A 1 123 ? -7.428 3.907 -13.359 1.00 82.38 123 GLU A CA 1
ATOM 988 C C . GLU A 1 123 ? -6.211 3.449 -14.177 1.00 82.38 123 GLU A C 1
ATOM 990 O O . GLU A 1 123 ? -5.866 2.268 -14.179 1.00 82.38 123 GLU A O 1
ATOM 995 N N . ARG A 1 124 ? -5.520 4.383 -14.836 1.00 90.81 124 ARG A N 1
ATOM 996 C CA . ARG A 1 124 ? -4.311 4.121 -15.629 1.00 90.81 124 ARG A CA 1
ATOM 997 C C . ARG A 1 124 ? -3.026 4.301 -14.840 1.00 90.81 124 ARG A C 1
ATOM 999 O O . ARG A 1 124 ? -1.945 4.189 -15.419 1.00 90.81 124 ARG A O 1
ATOM 1006 N N . TYR A 1 125 ? -3.102 4.612 -13.544 1.00 92.38 125 TYR A N 1
ATOM 1007 C CA . TYR A 1 125 ? -1.910 4.826 -12.732 1.00 92.38 125 TYR A CA 1
ATOM 1008 C C . TYR A 1 125 ? -0.992 3.608 -12.826 1.00 92.38 125 TYR A C 1
ATOM 1010 O O . TYR A 1 125 ? 0.147 3.745 -13.257 1.00 92.38 125 TYR A O 1
ATOM 1018 N N . PHE A 1 126 ? -1.511 2.408 -12.555 1.00 93.38 126 PHE A N 1
ATOM 1019 C CA . PHE A 1 126 ? -0.722 1.177 -12.603 1.00 93.38 126 PHE A CA 1
ATOM 1020 C C . PHE A 1 126 ? -0.048 0.946 -13.967 1.00 93.38 126 PHE A C 1
ATOM 1022 O O . PHE A 1 126 ? 1.132 0.608 -14.023 1.00 93.38 126 PHE A O 1
ATOM 1029 N N . GLU A 1 127 ? -0.760 1.187 -15.073 1.00 93.69 127 GLU A N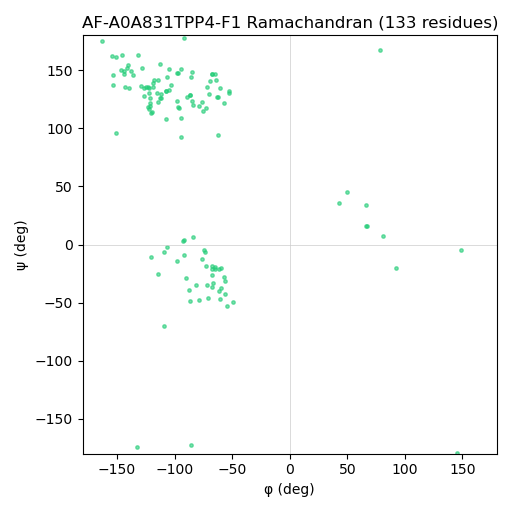 1
ATOM 1030 C CA . GLU A 1 127 ? -0.218 1.041 -16.431 1.00 93.69 127 GLU A CA 1
ATOM 1031 C C . GLU A 1 127 ? 0.982 1.966 -16.664 1.00 93.69 127 GLU A C 1
ATOM 1033 O O . GLU A 1 127 ? 2.038 1.503 -17.095 1.00 93.69 127 GLU A O 1
ATOM 1038 N N . ARG A 1 128 ? 0.865 3.244 -16.281 1.00 93.69 128 ARG A N 1
ATOM 1039 C CA . ARG A 1 128 ? 1.965 4.216 -16.389 1.00 93.69 128 ARG A CA 1
ATOM 1040 C C . ARG A 1 128 ? 3.177 3.806 -15.560 1.00 93.69 128 ARG A C 1
ATOM 1042 O O . ARG A 1 128 ? 4.312 3.954 -16.002 1.00 93.69 128 ARG A O 1
ATOM 1049 N N . ARG A 1 129 ? 2.962 3.274 -14.355 1.00 92.62 129 ARG A N 1
ATOM 1050 C CA . ARG A 1 129 ? 4.061 2.811 -13.490 1.00 92.62 129 ARG A CA 1
ATOM 1051 C C . ARG A 1 129 ? 4.761 1.588 -14.078 1.00 92.62 129 ARG A C 1
ATOM 1053 O O . ARG A 1 129 ? 5.984 1.503 -14.040 1.00 92.62 129 ARG A O 1
ATOM 1060 N N . MET A 1 130 ? 4.009 0.692 -14.713 1.00 94.19 130 MET A N 1
ATOM 1061 C CA . MET A 1 130 ? 4.566 -0.444 -15.451 1.00 94.19 130 MET A CA 1
ATOM 1062 C C . MET A 1 130 ? 5.344 -0.035 -16.712 1.00 94.19 130 MET A C 1
ATOM 1064 O O . MET A 1 130 ? 6.221 -0.788 -17.133 1.00 94.19 130 MET A O 1
ATOM 1068 N N . GLU A 1 131 ? 5.040 1.109 -17.331 1.00 92.62 131 GLU A N 1
ATOM 1069 C CA . GLU A 1 131 ? 5.842 1.679 -18.425 1.00 92.62 131 GLU A CA 1
ATOM 1070 C C . GLU A 1 131 ? 7.179 2.224 -17.915 1.00 92.62 131 GLU A C 1
ATOM 1072 O O . GLU A 1 131 ? 8.217 1.878 -18.474 1.00 92.62 131 GLU A O 1
ATOM 1077 N N . VAL A 1 132 ? 7.166 2.985 -16.814 1.00 89.19 132 VAL A N 1
ATOM 1078 C CA .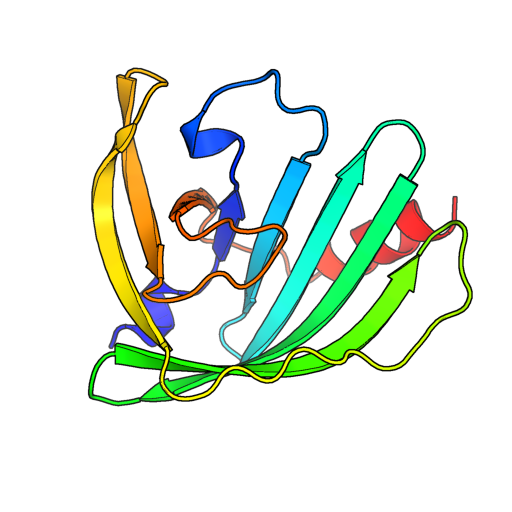 VAL A 1 132 ? 8.388 3.491 -16.156 1.00 89.19 132 VAL A CA 1
ATOM 1079 C C . VAL A 1 132 ? 9.295 2.346 -15.705 1.00 89.19 132 VAL A C 1
ATOM 1081 O O . VAL A 1 132 ? 10.508 2.414 -15.844 1.00 89.19 132 VAL A O 1
ATOM 1084 N N . LEU A 1 133 ? 8.726 1.243 -15.219 1.00 89.19 133 LEU A N 1
ATOM 1085 C CA . LEU A 1 133 ? 9.511 0.076 -14.814 1.00 89.19 133 LEU A CA 1
ATOM 1086 C C . LEU A 1 133 ? 10.254 -0.602 -15.987 1.00 89.19 133 LEU A C 1
ATOM 1088 O O . LEU A 1 133 ? 11.189 -1.365 -15.756 1.00 89.19 133 LEU A O 1
ATO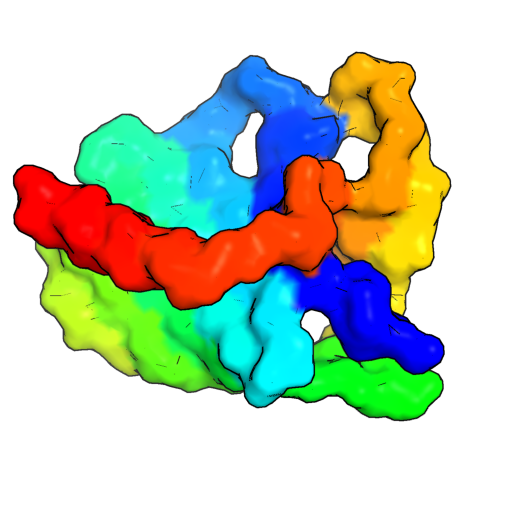M 1092 N N . LYS A 1 134 ? 9.836 -0.361 -17.237 1.00 83.69 134 LYS A N 1
ATOM 1093 C CA . LYS A 1 134 ? 10.440 -0.948 -18.447 1.00 83.69 134 LYS A CA 1
ATOM 1094 C C . LYS A 1 134 ? 11.446 -0.030 -19.146 1.00 83.69 134 LYS A C 1
ATOM 1096 O O . LYS A 1 134 ? 12.120 -0.515 -20.056 1.00 83.69 134 LYS A O 1
ATOM 1101 N N . SER A 1 135 ? 11.479 1.259 -18.802 1.00 71.88 135 SER A N 1
ATOM 1102 C CA . SER A 1 135 ? 12.406 2.247 -19.374 1.00 71.88 135 SER A CA 1
ATOM 1103 C C . SER A 1 135 ? 13.780 2.156 -18.732 1.00 71.88 135 SER A C 1
ATOM 1105 O O . SER A 1 135 ? 14.771 2.221 -19.489 1.00 71.88 135 SER A O 1
#

Foldseek 3Di:
DCLLVVAAKWWPCVFAPPDDQWTWIWHDDSVQKTWIWTDHDVKIKIWIWGWDADPQQFIWIGTQWMAILPDDIDTDPQTGGRWRWDWDFDQGPVRDTFIKIATPADRPPRDGITTGPDNDDDPCNVVVVVVVRND

Solvent-accessible surface area (backbone atoms only — not comparable to full-atom values): 7366 Å² total; per-residue (Å²): 116,69,66,78,70,57,33,14,39,26,21,39,46,67,33,67,38,95,79,64,82,50,54,44,36,43,36,36,44,90,86,32,43,34,37,34,39,42,37,40,95,90,48,42,35,41,40,32,28,42,43,51,65,55,97,85,37,27,35,32,38,41,35,53,34,32,42,40,61,88,50,79,74,41,74,39,82,54,72,46,71,68,33,47,54,46,77,45,78,42,74,38,80,68,72,45,80,41,49,31,42,40,40,77,56,54,87,51,100,80,44,36,60,28,17,60,75,41,63,81,71,58,90,59,48,64,58,54,52,56,52,62,42,71,110

pLDDT: mean 89.57, std 9.55, range [55.16, 97.94]

Sequence (135 aa):
MINNKLKGIWSVDCMYGPGAQSDELLIFLDNGFGWIEMINWGSMSIETFEWTVDQKSELTIKGLKIFSNYERTRKSKINLIDVELKISNEITSTKEMMEVMTLSQPIILNIQKFGLETRDVDERYFERRMEVLKS